Protein AF-A0A0K8Q500-F1 (afdb_monomer_lite)

Structure (mmCIF, N/CA/C/O backbone):
data_AF-A0A0K8Q500-F1
#
_entry.id   AF-A0A0K8Q500-F1
#
loop_
_atom_site.group_PDB
_atom_site.id
_atom_site.type_symbol
_atom_site.label_atom_id
_atom_site.label_alt_id
_atom_site.label_comp_id
_atom_site.label_asym_id
_atom_site.label_entity_id
_atom_site.label_seq_id
_atom_site.pdbx_PDB_ins_code
_atom_site.Cartn_x
_atom_site.Cartn_y
_atom_site.Cartn_z
_atom_site.occupancy
_atom_site.B_iso_or_equiv
_atom_site.auth_seq_id
_atom_site.auth_comp_id
_atom_site.auth_asym_id
_atom_site.auth_atom_id
_atom_site.pdbx_PDB_model_num
ATOM 1 N N . MET A 1 1 ? -4.015 -9.016 6.390 1.00 60.78 1 MET A N 1
ATOM 2 C CA . MET A 1 1 ? -2.741 -8.749 5.681 1.00 60.78 1 MET A CA 1
ATOM 3 C C . MET A 1 1 ? -2.760 -9.598 4.422 1.00 60.78 1 MET A C 1
ATOM 5 O O . MET A 1 1 ? -2.794 -10.812 4.557 1.00 60.78 1 MET A O 1
ATOM 9 N N . ASN A 1 2 ? -2.833 -8.984 3.232 1.00 75.69 2 ASN A N 1
ATOM 10 C CA . ASN A 1 2 ? -3.355 -9.655 2.025 1.00 75.69 2 ASN A CA 1
ATOM 11 C C . ASN A 1 2 ? -2.366 -9.654 0.828 1.00 75.69 2 ASN A C 1
ATOM 13 O O . ASN A 1 2 ? -2.790 -9.612 -0.323 1.00 75.69 2 ASN A O 1
ATOM 17 N N . GLY A 1 3 ? -1.050 -9.686 1.083 1.00 75.50 3 GLY A N 1
ATOM 18 C CA . GLY A 1 3 ? -0.001 -9.729 0.044 1.00 75.50 3 GLY A CA 1
ATOM 19 C C . GLY A 1 3 ? 0.596 -8.364 -0.346 1.00 75.50 3 GLY A C 1
ATOM 20 O O . GLY A 1 3 ? 0.146 -7.317 0.118 1.00 75.50 3 GLY A O 1
ATOM 21 N N . SER A 1 4 ? 1.645 -8.373 -1.183 1.00 80.25 4 SER A N 1
ATOM 22 C CA . SER A 1 4 ? 2.447 -7.192 -1.569 1.00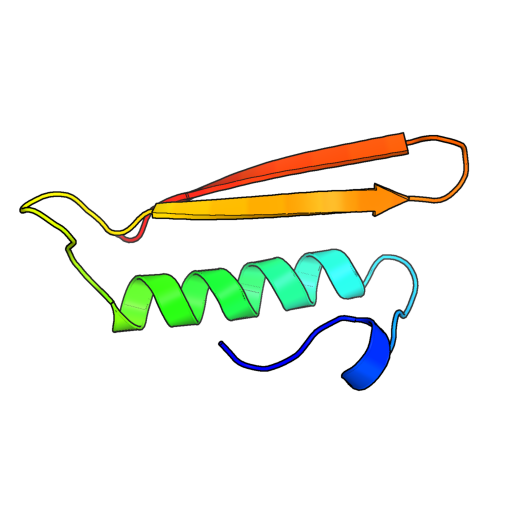 80.25 4 SER A CA 1
ATOM 23 C C . SER A 1 4 ? 2.478 -6.965 -3.088 1.00 80.25 4 SER A C 1
ATOM 25 O O . SER A 1 4 ? 1.986 -7.788 -3.860 1.00 80.25 4 SER A O 1
ATOM 27 N N . SER A 1 5 ? 3.066 -5.851 -3.543 1.00 74.62 5 SER A N 1
ATOM 28 C CA . SER A 1 5 ? 3.268 -5.557 -4.977 1.00 74.62 5 SER A CA 1
ATOM 29 C C . SER A 1 5 ? 4.059 -6.636 -5.724 1.00 74.62 5 SER A C 1
ATOM 31 O O . SER A 1 5 ? 3.918 -6.760 -6.932 1.00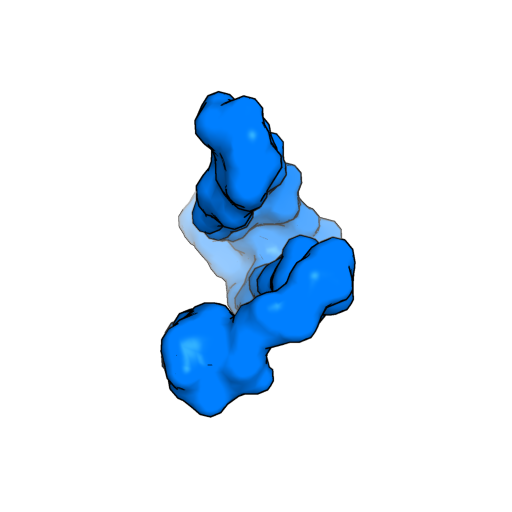 74.62 5 SER A O 1
ATOM 33 N N . LEU A 1 6 ? 4.857 -7.441 -5.019 1.00 79.81 6 LEU A N 1
ATOM 34 C CA . LEU A 1 6 ? 5.616 -8.537 -5.620 1.00 79.81 6 LEU A CA 1
ATOM 35 C C . LEU A 1 6 ? 4.710 -9.720 -5.999 1.00 79.81 6 LEU A C 1
ATOM 37 O O . LEU A 1 6 ? 4.910 -10.337 -7.036 1.00 79.81 6 LEU A O 1
ATOM 41 N N . ALA A 1 7 ? 3.679 -9.990 -5.192 1.00 79.50 7 ALA A N 1
ATOM 42 C CA . ALA A 1 7 ? 2.704 -11.052 -5.452 1.00 79.50 7 ALA A CA 1
ATOM 43 C C . ALA A 1 7 ? 1.544 -10.594 -6.354 1.00 79.50 7 ALA A C 1
ATOM 45 O O . ALA A 1 7 ? 1.010 -11.382 -7.124 1.00 79.50 7 ALA A O 1
ATOM 46 N N . ALA A 1 8 ? 1.144 -9.322 -6.256 1.00 79.19 8 ALA A N 1
ATOM 47 C CA . ALA A 1 8 ? 0.000 -8.768 -6.988 1.00 79.19 8 ALA A CA 1
ATOM 48 C C . ALA A 1 8 ? 0.380 -8.045 -8.297 1.00 79.19 8 ALA A C 1
ATOM 50 O O . ALA A 1 8 ? -0.501 -7.553 -9.000 1.00 79.19 8 ALA A O 1
ATOM 51 N N . GLY A 1 9 ? 1.676 -7.940 -8.601 1.00 79.25 9 GLY A N 1
ATOM 52 C CA . GLY A 1 9 ? 2.199 -7.126 -9.694 1.00 79.25 9 GLY A CA 1
ATOM 53 C C . GLY A 1 9 ? 2.377 -5.649 -9.320 1.00 79.25 9 GLY A C 1
ATOM 54 O O . GLY A 1 9 ? 1.718 -5.110 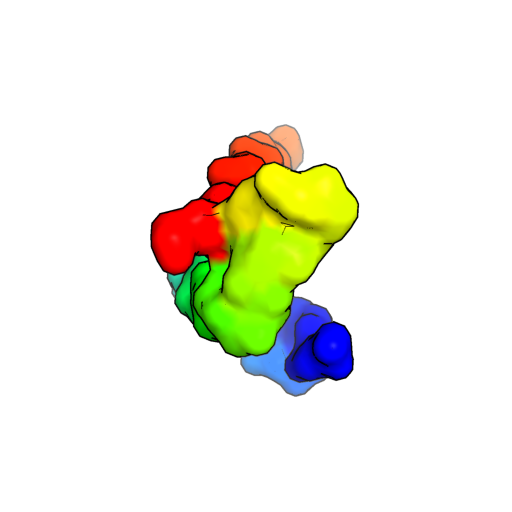-8.421 1.00 79.25 9 GLY A O 1
ATOM 55 N N . HIS A 1 10 ? 3.292 -4.987 -10.035 1.00 88.62 10 HIS A N 1
ATOM 56 C CA . HIS A 1 10 ? 3.653 -3.583 -9.824 1.00 88.62 10 HIS A CA 1
ATOM 57 C C . HIS A 1 10 ? 3.487 -2.741 -11.103 1.00 88.62 10 HIS A C 1
ATOM 59 O O . HIS A 1 10 ? 4.467 -2.218 -11.637 1.00 88.62 10 HIS A O 1
ATOM 65 N N . PRO A 1 11 ? 2.256 -2.607 -11.633 1.00 81.75 11 PRO A N 1
ATOM 66 C CA . PRO A 1 11 ? 1.996 -1.680 -12.723 1.00 81.75 11 PRO A CA 1
ATOM 67 C C . PRO A 1 11 ? 2.283 -0.250 -12.256 1.00 81.75 11 PRO A C 1
ATOM 69 O O . PRO A 1 11 ? 1.828 0.180 -11.181 1.00 81.75 11 PRO A O 1
ATOM 72 N N . PHE A 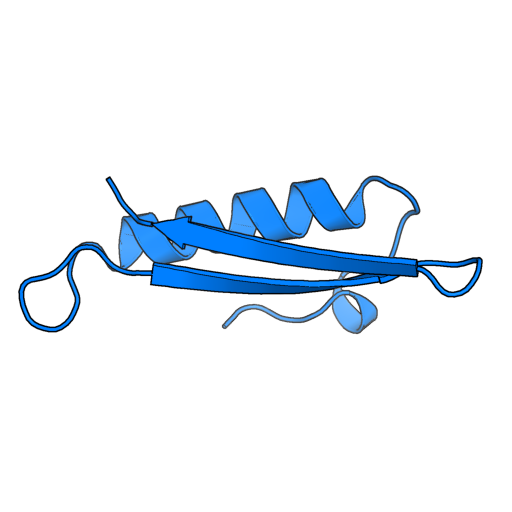1 12 ? 3.060 0.471 -13.065 1.00 81.94 12 PHE A N 1
ATOM 73 C CA . PHE A 1 12 ? 3.437 1.853 -12.791 1.00 81.94 12 PHE A CA 1
ATOM 74 C C . PHE A 1 12 ? 2.183 2.725 -12.632 1.00 81.94 12 PHE A C 1
ATOM 76 O O . PHE A 1 12 ? 1.183 2.515 -13.317 1.00 81.94 12 PHE A O 1
ATOM 83 N N . ALA A 1 13 ? 2.222 3.666 -11.686 1.00 81.50 13 ALA A N 1
ATOM 84 C CA . ALA A 1 13 ? 1.111 4.519 -11.237 1.00 81.50 13 ALA A CA 1
ATOM 85 C C . ALA A 1 13 ? -0.115 3.805 -10.609 1.00 81.50 13 ALA A C 1
ATOM 87 O O . ALA A 1 13 ? -0.664 4.302 -9.627 1.00 81.50 13 ALA A O 1
ATOM 88 N N . ALA A 1 14 ? -0.523 2.619 -11.071 1.00 88.75 14 ALA A N 1
ATOM 89 C CA . ALA A 1 14 ? -1.715 1.925 -10.560 1.00 88.75 14 ALA A CA 1
ATOM 90 C C . ALA A 1 14 ? -1.512 1.266 -9.179 1.00 88.75 14 ALA A C 1
ATOM 92 O O . ALA A 1 14 ? -2.467 1.077 -8.420 1.00 88.75 14 ALA A O 1
ATOM 93 N N . THR A 1 15 ? -0.265 0.953 -8.810 1.00 88.94 15 THR A N 1
ATOM 94 C CA . THR A 1 15 ? 0.041 0.337 -7.508 1.00 88.94 15 THR A CA 1
ATOM 95 C C . THR A 1 15 ? -0.396 1.215 -6.330 1.00 88.94 15 THR A C 1
ATOM 97 O O . THR A 1 15 ? -0.952 0.691 -5.365 1.00 88.94 15 THR A O 1
ATOM 100 N N . GLY A 1 16 ? -0.191 2.535 -6.412 1.00 89.56 16 GLY A N 1
ATOM 101 C CA . GLY A 1 16 ? -0.578 3.464 -5.346 1.00 89.56 16 GLY A CA 1
ATOM 102 C C . GLY A 1 16 ? -2.083 3.428 -5.076 1.00 89.56 16 GLY A C 1
ATOM 103 O O . GLY A 1 16 ? -2.498 3.221 -3.936 1.00 89.56 16 GLY A O 1
ATOM 104 N N . GLY A 1 17 ? -2.897 3.510 -6.136 1.00 91.69 17 GLY A N 1
ATOM 105 C CA . GLY A 1 17 ? -4.357 3.419 -6.035 1.00 91.69 17 GLY A CA 1
ATOM 106 C C . GLY A 1 17 ? -4.830 2.095 -5.426 1.00 91.69 17 GLY A C 1
ATOM 107 O O . GLY A 1 17 ? -5.673 2.090 -4.529 1.00 91.69 17 GLY A O 1
ATOM 108 N N . ARG A 1 18 ? -4.230 0.967 -5.832 1.00 93.69 18 ARG A N 1
ATOM 109 C CA . ARG A 1 18 ? -4.550 -0.355 -5.265 1.00 93.69 18 ARG A CA 1
ATOM 110 C C . ARG A 1 18 ? -4.232 -0.444 -3.769 1.00 93.69 18 ARG A C 1
ATOM 112 O O . ARG A 1 18 ? -5.031 -1.002 -3.014 1.00 93.69 18 ARG A O 1
ATOM 119 N N . ILE A 1 19 ? -3.073 0.072 -3.347 1.00 93.94 19 ILE A N 1
ATOM 120 C CA . ILE A 1 19 ? -2.649 0.049 -1.938 1.00 93.94 19 ILE A CA 1
ATOM 121 C C . ILE A 1 19 ? -3.590 0.906 -1.088 1.00 93.94 19 ILE A C 1
ATOM 123 O O . ILE A 1 19 ? -4.047 0.432 -0.050 1.00 93.94 19 ILE A O 1
ATOM 127 N N . VAL A 1 20 ? -3.935 2.112 -1.552 1.00 95.00 20 VAL A N 1
ATOM 128 C CA . VAL A 1 20 ? -4.896 3.000 -0.876 1.00 95.00 20 VAL A CA 1
ATOM 129 C C . VAL A 1 20 ? -6.246 2.310 -0.699 1.00 95.00 20 VAL A C 1
ATOM 131 O O . VAL A 1 20 ? -6.733 2.217 0.424 1.00 95.00 20 VAL A O 1
ATOM 134 N N . ALA A 1 21 ? -6.821 1.759 -1.772 1.00 94.81 21 ALA A N 1
ATOM 135 C CA . ALA A 1 21 ? -8.122 1.094 -1.713 1.00 94.81 21 ALA A CA 1
ATOM 136 C C . ALA A 1 21 ? -8.116 -0.127 -0.775 1.00 94.81 21 ALA A C 1
ATOM 138 O O . ALA A 1 21 ? -9.038 -0.317 0.019 1.00 94.81 21 ALA A O 1
ATOM 139 N N . SER A 1 22 ? -7.055 -0.940 -0.831 1.00 94.25 22 SER A N 1
ATOM 140 C CA . SER A 1 22 ? -6.920 -2.108 0.047 1.00 94.25 22 SER A CA 1
ATOM 141 C C . SER A 1 22 ? -6.786 -1.705 1.515 1.00 94.25 22 SER A C 1
ATOM 143 O O . SER A 1 22 ? -7.424 -2.316 2.370 1.00 94.25 22 SER A O 1
ATOM 145 N N . LEU A 1 23 ? -5.974 -0.685 1.818 1.00 94.56 23 LEU A N 1
ATOM 146 C CA . LEU A 1 23 ? -5.808 -0.199 3.185 1.00 94.56 23 LEU A CA 1
ATOM 147 C C . LEU A 1 23 ? -7.098 0.418 3.718 1.00 94.56 23 LEU A C 1
ATOM 149 O O . LEU A 1 23 ? -7.496 0.081 4.826 1.00 94.56 23 LEU A O 1
ATOM 153 N N . ALA A 1 24 ? -7.773 1.252 2.926 1.00 95.50 24 ALA A N 1
ATOM 154 C CA . ALA A 1 24 ? -9.043 1.857 3.310 1.00 95.50 24 ALA A CA 1
ATOM 155 C C . ALA A 1 24 ? -10.084 0.791 3.682 1.00 95.50 24 ALA A C 1
ATOM 157 O O . ALA A 1 24 ? -10.697 0.885 4.742 1.00 95.50 24 ALA A O 1
ATOM 158 N N . LYS A 1 25 ? -10.212 -0.273 2.875 1.00 95.12 25 LYS A N 1
ATOM 159 C CA . LYS A 1 25 ? -11.100 -1.399 3.192 1.00 95.12 25 LYS A CA 1
ATOM 160 C C . LYS A 1 25 ? -10.712 -2.091 4.501 1.00 95.12 25 LYS A C 1
ATOM 162 O O . LYS A 1 25 ? -11.565 -2.298 5.352 1.00 95.12 25 LYS A O 1
ATOM 167 N N . MET A 1 26 ? -9.426 -2.389 4.694 1.00 94.44 26 MET A N 1
ATOM 168 C CA . MET A 1 26 ? -8.947 -3.021 5.930 1.00 94.44 26 MET A CA 1
ATOM 169 C C . MET A 1 26 ? -9.164 -2.150 7.174 1.00 94.44 26 MET A C 1
ATOM 171 O O . MET A 1 26 ? -9.435 -2.692 8.240 1.00 94.44 26 MET A O 1
ATOM 175 N N . LEU A 1 27 ? -9.017 -0.827 7.061 1.00 94.88 27 LEU A N 1
ATOM 176 C CA . LEU A 1 27 ? -9.263 0.107 8.161 1.00 94.88 27 LEU A CA 1
ATOM 177 C C . LEU A 1 27 ? -10.753 0.215 8.477 1.00 94.88 27 LEU A C 1
ATOM 179 O O . LEU A 1 27 ? -11.115 0.173 9.648 1.00 94.88 27 LEU A O 1
ATOM 183 N N . HIS A 1 28 ? -11.597 0.281 7.447 1.00 94.31 28 HIS A N 1
ATOM 184 C CA . HIS A 1 28 ? -13.046 0.279 7.609 1.00 94.31 28 HIS A CA 1
ATOM 185 C C . HIS A 1 28 ? -13.535 -0.999 8.304 1.00 94.31 28 HIS A C 1
ATOM 187 O O . HIS A 1 28 ? -14.248 -0.912 9.298 1.00 94.31 28 HIS A O 1
ATOM 193 N N . ASP A 1 29 ? -13.061 -2.170 7.866 1.00 94.19 29 ASP A N 1
ATOM 194 C CA . ASP A 1 29 ? -13.393 -3.456 8.496 1.00 94.19 29 ASP A CA 1
ATOM 195 C C . ASP A 1 29 ? -12.876 -3.543 9.950 1.00 94.19 29 ASP A C 1
ATOM 197 O O . ASP A 1 29 ? -13.447 -4.255 10.774 1.00 94.19 29 ASP A O 1
ATOM 201 N N . LYS A 1 30 ? -11.791 -2.824 10.283 1.00 92.94 30 LYS A N 1
ATOM 202 C CA . LYS A 1 30 ? -11.244 -2.753 11.649 1.00 92.94 30 LYS A CA 1
ATOM 203 C C . LYS A 1 30 ? -12.042 -1.830 12.573 1.00 92.94 30 LYS A C 1
ATOM 205 O O . LYS A 1 30 ? -12.062 -2.076 13.776 1.00 92.94 30 LYS A O 1
ATOM 210 N N . GLY A 1 31 ? -12.632 -0.756 12.049 1.00 91.88 31 GLY A N 1
ATOM 211 C CA . GLY A 1 31 ? -13.355 0.247 12.830 1.00 91.88 31 GLY A CA 1
ATOM 212 C C . GLY A 1 31 ? -12.451 1.003 13.808 1.00 91.88 31 GLY A C 1
ATOM 213 O O . GLY A 1 31 ? -11.664 1.859 13.405 1.00 91.88 31 GLY A O 1
ATOM 214 N N . GLN A 1 32 ? -12.563 0.698 15.102 1.00 92.81 32 GLN A N 1
ATOM 215 C CA . GLN A 1 32 ? -11.811 1.364 16.168 1.00 92.81 32 GLN A CA 1
ATOM 216 C C . GLN A 1 32 ? -10.752 0.450 16.793 1.00 92.81 32 GLN A C 1
ATOM 218 O O . GLN A 1 32 ? -10.953 -0.748 16.976 1.00 92.81 32 GLN A O 1
ATOM 223 N N . VAL A 1 33 ? -9.621 1.042 17.167 1.00 91.19 33 VAL A N 1
ATOM 224 C CA . VAL A 1 33 ? -8.523 0.407 17.899 1.00 91.19 33 VAL A CA 1
ATOM 225 C C . VAL A 1 33 ? -8.227 1.274 19.121 1.00 91.19 33 VAL A C 1
ATOM 227 O O . VAL A 1 33 ? -7.986 2.472 18.983 1.00 91.19 33 VAL A O 1
ATOM 230 N N . ASP A 1 34 ? -8.285 0.685 20.315 1.00 92.44 34 ASP A N 1
ATOM 231 C CA . ASP A 1 34 ? -8.033 1.368 21.595 1.00 92.44 34 ASP A CA 1
ATOM 232 C C . ASP A 1 34 ? -8.888 2.637 21.804 1.00 92.44 34 ASP A C 1
ATOM 234 O O . ASP A 1 34 ? -8.409 3.679 22.254 1.00 92.44 34 ASP A O 1
ATOM 238 N N . GLY A 1 35 ? -10.172 2.565 21.428 1.00 91.75 35 GLY A N 1
ATOM 239 C CA . GLY A 1 35 ? -11.125 3.677 21.553 1.00 91.75 35 GLY A CA 1
ATOM 240 C C . GLY A 1 35 ? -10.891 4.834 20.573 1.00 91.75 35 GLY A C 1
ATOM 241 O O . GLY A 1 35 ? -11.472 5.904 20.741 1.00 91.75 35 GLY A O 1
ATOM 242 N N . ARG A 1 36 ? -10.035 4.647 19.562 1.00 92.81 36 ARG A N 1
ATOM 243 C CA . ARG A 1 36 ? -9.742 5.627 18.506 1.00 92.81 36 ARG A CA 1
ATOM 244 C C . ARG A 1 36 ? -10.010 5.022 17.128 1.00 92.81 36 ARG A C 1
ATOM 246 O O . ARG A 1 36 ? -9.933 3.802 16.994 1.00 92.81 36 ARG A O 1
ATOM 253 N N . PRO A 1 37 ? -10.288 5.826 16.092 1.00 94.81 37 PRO A N 1
ATOM 254 C CA . PRO A 1 37 ? -10.413 5.300 14.739 1.00 94.81 37 PRO A CA 1
ATOM 255 C C . PRO A 1 37 ? -9.139 4.567 14.298 1.00 94.81 37 PRO A C 1
ATOM 257 O O . PRO A 1 37 ? -8.016 4.985 14.607 1.00 94.81 37 PRO A O 1
ATOM 260 N N . ALA A 1 38 ? -9.298 3.438 13.607 1.00 95.81 38 ALA A N 1
ATOM 261 C CA . ALA A 1 38 ? -8.171 2.658 13.122 1.00 95.81 38 ALA A CA 1
ATOM 262 C C . ALA A 1 38 ? -7.337 3.490 12.141 1.00 95.81 38 ALA A C 1
ATOM 264 O O . ALA A 1 38 ? -7.867 4.095 11.214 1.00 95.81 38 ALA A O 1
ATOM 265 N N . ARG A 1 39 ? -6.013 3.473 12.306 1.00 96.06 39 ARG A N 1
ATOM 266 C CA . ARG A 1 39 ? -5.080 4.164 11.410 1.00 96.06 39 ARG A CA 1
ATOM 267 C C . ARG A 1 39 ? -4.146 3.190 10.718 1.00 96.06 39 ARG A C 1
ATOM 269 O O . ARG A 1 39 ? -3.767 2.163 11.284 1.00 96.06 39 ARG A O 1
ATOM 276 N N . GLY A 1 40 ? -3.754 3.536 9.501 1.00 94.88 40 GLY A N 1
ATOM 277 C CA . GLY A 1 40 ? -2.827 2.775 8.679 1.00 94.88 40 GLY A CA 1
ATOM 278 C C . GLY A 1 40 ? -1.790 3.674 8.018 1.00 94.88 40 GLY A C 1
ATOM 279 O O . GLY A 1 40 ? -2.042 4.848 7.762 1.00 94.88 40 GL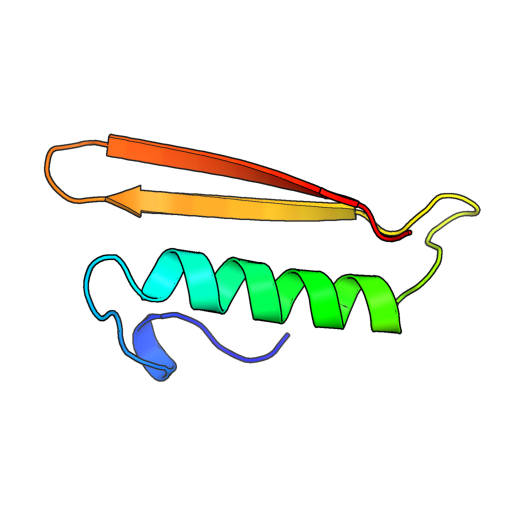Y A O 1
ATOM 280 N N . LEU A 1 41 ? -0.622 3.103 7.735 1.00 95.94 41 LEU A N 1
ATOM 281 C CA . LEU A 1 41 ? 0.504 3.779 7.099 1.00 95.94 41 LEU A CA 1
ATOM 282 C C . LEU A 1 41 ? 0.766 3.160 5.724 1.00 95.94 41 LEU A C 1
ATOM 284 O O . LEU A 1 41 ? 0.847 1.938 5.592 1.00 95.94 41 LEU A O 1
ATOM 288 N N . ILE A 1 42 ? 0.959 4.009 4.722 1.00 95.75 42 ILE A N 1
ATOM 289 C CA . ILE A 1 42 ? 1.475 3.642 3.405 1.00 95.75 42 ILE A CA 1
ATOM 290 C C . ILE A 1 42 ? 2.869 4.247 3.269 1.00 95.75 42 ILE A C 1
ATOM 292 O O . ILE A 1 42 ? 3.053 5.429 3.541 1.00 95.75 42 ILE A O 1
ATOM 296 N N . SER A 1 43 ? 3.833 3.447 2.815 1.00 94.88 43 SER A N 1
ATOM 297 C CA . SER A 1 43 ? 5.164 3.903 2.411 1.00 94.88 43 SER A CA 1
ATOM 298 C C . SER A 1 43 ? 5.551 3.194 1.118 1.00 94.88 43 SER A C 1
ATOM 300 O O . SER A 1 43 ? 5.464 1.966 1.036 1.00 94.88 43 SER A O 1
ATOM 302 N N . ILE A 1 44 ? 5.890 3.965 0.083 1.00 91.56 44 ILE A N 1
ATOM 303 C CA . ILE A 1 44 ? 6.155 3.458 -1.268 1.00 91.56 44 ILE A CA 1
ATOM 304 C C . ILE A 1 44 ? 7.360 4.197 -1.854 1.00 91.56 44 ILE A C 1
ATOM 306 O O . ILE A 1 44 ? 7.411 5.425 -1.823 1.00 91.56 44 ILE A O 1
ATOM 310 N N . CYS A 1 45 ? 8.304 3.453 -2.432 1.00 93.31 45 CYS A N 1
ATOM 311 C CA . CYS A 1 45 ? 9.360 4.005 -3.280 1.00 93.31 45 CYS A CA 1
ATOM 312 C C . CYS A 1 45 ? 8.912 4.079 -4.749 1.00 93.31 45 CYS A C 1
ATOM 314 O O . CYS A 1 45 ? 8.061 3.309 -5.198 1.00 93.31 45 CYS A O 1
ATOM 316 N N . ALA A 1 46 ? 9.499 5.000 -5.508 1.00 91.12 46 ALA A N 1
ATOM 317 C CA . ALA A 1 46 ? 9.268 5.167 -6.937 1.00 91.12 46 ALA A CA 1
ATOM 318 C C . ALA A 1 46 ? 10.590 5.415 -7.683 1.00 91.12 46 ALA A C 1
ATOM 320 O O . ALA A 1 46 ? 11.587 5.856 -7.104 1.00 91.12 46 ALA A O 1
ATOM 321 N N . ALA A 1 47 ? 10.596 5.117 -8.986 1.00 91.44 47 ALA A N 1
ATOM 322 C CA . ALA A 1 47 ? 11.743 5.372 -9.855 1.00 91.44 47 ALA A CA 1
ATOM 323 C C . ALA A 1 47 ? 12.157 6.857 -9.823 1.00 91.44 47 ALA A C 1
ATOM 325 O O . ALA A 1 47 ? 11.333 7.738 -9.585 1.00 91.44 47 ALA A O 1
ATOM 326 N N . GLY A 1 48 ? 13.444 7.132 -10.059 1.00 93.81 48 GLY A N 1
ATOM 327 C CA . GLY A 1 48 ? 13.995 8.490 -9.943 1.00 93.81 48 GLY A CA 1
ATOM 328 C C . GLY A 1 48 ? 14.319 8.914 -8.504 1.00 93.81 48 GLY A C 1
ATOM 329 O O . GLY A 1 48 ? 14.403 10.106 -8.220 1.00 93.81 48 GLY A O 1
ATOM 330 N N . GLY A 1 49 ? 14.483 7.949 -7.589 1.00 94.44 49 G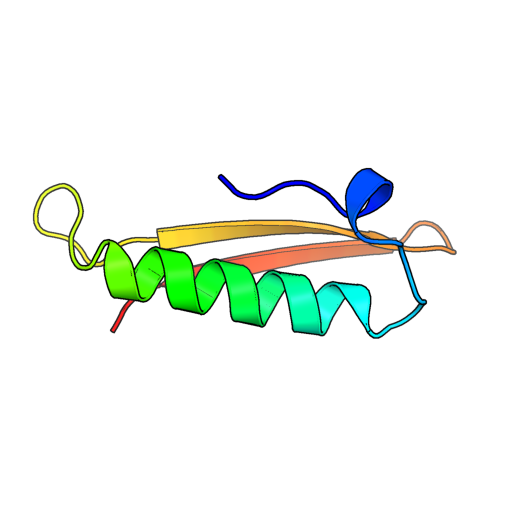LY A N 1
ATOM 331 C CA . GLY A 1 49 ? 14.895 8.209 -6.205 1.00 94.44 49 GLY A CA 1
ATOM 332 C C . GLY A 1 49 ? 13.822 8.891 -5.355 1.00 94.44 49 GLY A C 1
ATOM 333 O O . GLY A 1 49 ? 14.159 9.640 -4.445 1.00 94.44 49 GLY A O 1
ATOM 334 N N . GLN A 1 50 ? 12.543 8.666 -5.668 1.00 94.69 50 GLN A N 1
ATOM 335 C CA . GLN A 1 50 ? 11.417 9.302 -4.985 1.00 94.69 50 GLN A CA 1
ATOM 336 C C . GLN A 1 50 ? 10.740 8.342 -4.004 1.00 94.69 50 GLN A C 1
ATOM 338 O O . GLN A 1 50 ? 10.783 7.120 -4.163 1.00 94.69 50 GLN A O 1
ATOM 343 N N . GLY A 1 51 ? 10.068 8.900 -3.000 1.00 93.06 51 GLY A N 1
ATOM 344 C CA . GLY A 1 51 ? 9.270 8.142 -2.045 1.00 93.06 51 GLY A CA 1
ATOM 345 C C . GLY A 1 51 ? 8.060 8.940 -1.578 1.00 93.06 51 GLY A C 1
ATOM 346 O O . GLY A 1 51 ? 8.121 10.162 -1.471 1.00 93.06 51 GLY A O 1
ATOM 347 N N . VAL A 1 52 ? 6.958 8.242 -1.312 1.00 93.69 52 VAL A N 1
ATOM 348 C CA . VAL A 1 52 ? 5.716 8.830 -0.798 1.00 93.69 52 VAL A CA 1
ATOM 349 C C . VAL A 1 52 ? 5.294 8.086 0.461 1.00 93.69 52 VAL A C 1
ATOM 351 O O . VAL A 1 52 ? 5.336 6.854 0.513 1.00 93.69 52 VAL A O 1
ATOM 354 N N . VAL A 1 53 ? 4.855 8.846 1.464 1.00 96.44 53 VAL A N 1
ATOM 355 C CA . VAL A 1 53 ? 4.282 8.335 2.710 1.00 96.44 53 VAL A CA 1
ATOM 356 C C . VAL A 1 53 ? 2.908 8.965 2.918 1.00 96.44 53 VAL A C 1
ATOM 358 O O . VAL A 1 53 ? 2.737 10.160 2.686 1.00 96.44 53 VAL A O 1
ATOM 361 N N . ALA A 1 54 ? 1.933 8.170 3.356 1.00 96.75 54 ALA A N 1
ATOM 362 C CA . ALA A 1 54 ? 0.591 8.641 3.688 1.00 96.75 54 ALA A CA 1
ATOM 363 C C . ALA A 1 54 ? 0.042 7.917 4.922 1.00 96.75 54 ALA A C 1
ATOM 365 O O . ALA A 1 54 ? 0.308 6.730 5.124 1.00 96.75 54 ALA A O 1
ATOM 366 N N . ILE A 1 55 ? -0.749 8.626 5.725 1.00 96.44 55 ILE A N 1
ATOM 367 C CA . ILE A 1 55 ? -1.505 8.059 6.845 1.00 96.44 55 ILE A CA 1
ATOM 368 C C . ILE A 1 55 ? -2.984 8.106 6.474 1.00 96.44 55 ILE A C 1
ATOM 370 O O . ILE A 1 55 ? -3.479 9.144 6.041 1.00 96.44 55 ILE A O 1
ATOM 374 N N . LEU A 1 56 ? -3.670 6.976 6.629 1.00 95.62 56 LEU A N 1
ATOM 375 C CA . LEU A 1 56 ? -5.113 6.858 6.452 1.00 95.62 56 LEU A CA 1
ATOM 376 C C . LEU A 1 56 ? -5.751 6.557 7.805 1.00 95.62 56 LEU A C 1
ATOM 378 O O . LEU A 1 56 ? -5.198 5.795 8.597 1.00 95.62 56 LEU A O 1
ATOM 382 N N . GLU A 1 57 ? -6.920 7.132 8.045 1.00 96.50 57 GLU A N 1
ATOM 383 C CA . GLU A 1 57 ? -7.731 6.918 9.239 1.00 96.50 57 GLU A CA 1
ATOM 384 C C . GLU A 1 57 ? -9.114 6.415 8.811 1.00 96.50 57 GLU A C 1
ATOM 386 O O . GLU A 1 57 ? -9.649 6.857 7.793 1.00 96.50 57 GLU A O 1
ATOM 391 N N . ALA A 1 58 ? -9.653 5.438 9.540 1.00 92.06 58 ALA A N 1
ATOM 392 C CA . ALA A 1 58 ? -11.026 4.980 9.374 1.00 92.06 58 ALA A CA 1
ATOM 393 C C . ALA A 1 58 ? -11.997 6.087 9.801 1.00 92.06 58 ALA A C 1
ATOM 395 O O . ALA A 1 58 ? -11.743 6.782 10.781 1.00 92.06 58 ALA A O 1
ATOM 396 N N . ILE A 1 59 ? -13.109 6.214 9.079 1.00 83.69 59 ILE A N 1
ATOM 397 C CA . ILE A 1 59 ? -14.247 7.050 9.483 1.00 83.69 59 ILE A CA 1
ATOM 398 C C . ILE A 1 59 ? -15.301 6.213 10.196 1.00 83.69 59 ILE A C 1
ATOM 400 O O . ILE A 1 59 ? -15.471 5.035 9.799 1.00 83.69 59 ILE A O 1
#

Sequence (59 aa):
MNGSSLAAGHPFAATGGRIVASLAKMLHDKGQVDGRPARGLISICAAGGQGVVAILEAI

Secondary structure (DSSP, 8-state):
----HHHH---TTHHHHHHHHHHHHHHHHH-EETTEE-EEEEEEEETTTEEEEEEEE--

pLDDT: mean 90.18, std 7.25, range [60.78, 96.75]

Foldseek 3Di:
DPDDCVVVPDDPPVRVVVVVVVVQVVQQVVQDDPNAFDKDKDWDDDPPGDIDIDMDTHD

Radius of gyration: 12.76 Å; chains: 1; bounding box: 29×20×34 Å